Protein AF-A0A8T5BU67-F1 (afdb_monomer_lite)

Secondary structure (DSSP, 8-state):
----HHHHHHHHHHHHHHHHHHHHHHHHHHHHHHTTTT--HHHHHHHHHHHHHHHHHHHHHHHHHHHHHHHHHHHHHHHHHS---S----HHHHHTTHHHHHHHHHHHHHHHHTTTTHHHHS--

Sequence (124 aa):
MFNFFPLIVFISYAIILTLFILVGVLNIKDMEIKKRDRWVKKDSIAMLIKVLFYGFLITFAIVELEALIFSFSNAIFQFLTGKKLPIRISLLSLLLPIIPVILTGIIYGIAKKREWYELIDEEE

Foldseek 3Di:
DDACLLVVLVVLLVVLQVVLQVVLVVLLVVLCVVVVVPDDPLLSVLSNLVSQLVSLVVSLVVSVVVVVVLVVVQVVCCVVPVDGDPHDDDPCSNCVSVVSNVVSVVVNVVCVVVVSCVSVPPDD

Radius of gyration: 19.38 Å; chains: 1; bounding box: 50×25×56 Å

pLDDT: mean 86.83, std 9.07, range [52.19, 97.44]

Structure (mmCIF, N/CA/C/O backbone):
data_AF-A0A8T5BU67-F1
#
_entry.id   AF-A0A8T5BU67-F1
#
loop_
_atom_site.group_PDB
_atom_site.id
_atom_site.type_symbol
_atom_site.label_atom_id
_atom_site.label_alt_id
_atom_site.label_comp_id
_atom_site.label_asym_id
_atom_site.label_entity_id
_atom_site.label_seq_id
_atom_site.pdbx_PDB_ins_code
_atom_site.Cartn_x
_atom_site.Cartn_y
_atom_site.Cartn_z
_atom_site.occupancy
_atom_site.B_iso_or_equiv
_atom_site.auth_seq_id
_atom_site.auth_comp_id
_atom_site.auth_asym_id
_atom_site.auth_atom_id
_atom_site.pdbx_PDB_model_num
ATOM 1 N N . MET A 1 1 ? -28.494 4.257 14.322 1.00 52.19 1 MET A N 1
ATOM 2 C CA . MET A 1 1 ? -27.110 4.665 14.652 1.00 52.19 1 MET A CA 1
ATOM 3 C 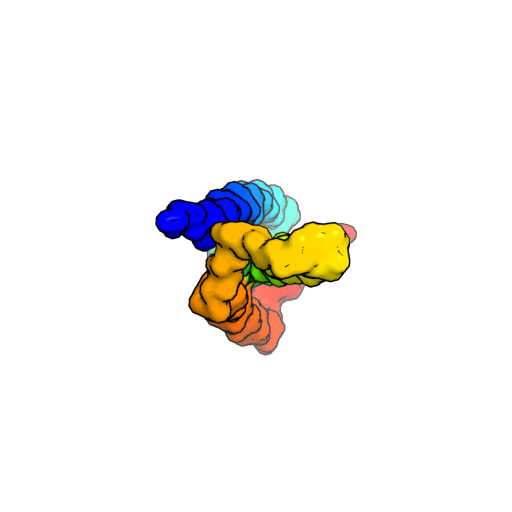C . MET A 1 1 ? -26.308 4.666 13.367 1.00 52.19 1 MET A C 1
ATOM 5 O O . MET A 1 1 ? -26.275 3.630 12.715 1.00 52.19 1 MET A O 1
ATOM 9 N N . PHE A 1 2 ? -25.741 5.805 12.966 1.00 53.34 2 PHE A N 1
ATOM 10 C CA . PHE A 1 2 ? -24.881 5.870 11.782 1.00 53.34 2 PHE A CA 1
ATOM 11 C C . PHE A 1 2 ? -23.499 5.317 12.129 1.00 53.34 2 PHE A C 1
ATOM 13 O O . PHE A 1 2 ? -22.891 5.737 13.111 1.00 53.34 2 PHE A O 1
ATOM 20 N N . ASN A 1 3 ? -23.027 4.349 11.346 1.00 63.38 3 ASN A N 1
ATOM 21 C CA . ASN A 1 3 ? -21.684 3.809 11.492 1.00 63.38 3 ASN A CA 1
ATOM 22 C C . ASN A 1 3 ? -20.735 4.643 10.625 1.00 63.38 3 ASN A C 1
ATOM 24 O O . ASN A 1 3 ? -20.715 4.473 9.411 1.00 63.38 3 ASN A O 1
ATOM 28 N N . PHE A 1 4 ? -20.000 5.574 11.234 1.00 70.19 4 PHE A N 1
ATOM 29 C CA . PHE A 1 4 ? -19.059 6.450 10.522 1.00 70.19 4 PHE A CA 1
ATOM 30 C C . PHE A 1 4 ? -17.721 5.771 10.205 1.00 70.19 4 PHE A C 1
ATOM 32 O O . PHE A 1 4 ? -16.978 6.250 9.354 1.00 70.19 4 PHE A O 1
ATOM 39 N N . PHE A 1 5 ? -17.430 4.636 10.845 1.00 69.12 5 PHE A N 1
ATOM 40 C CA . PHE A 1 5 ? -16.162 3.926 10.692 1.00 69.12 5 PHE A CA 1
ATOM 41 C C . PHE A 1 5 ? -15.840 3.539 9.232 1.00 69.12 5 PHE A C 1
ATOM 43 O O . PHE A 1 5 ? -14.743 3.845 8.775 1.00 69.12 5 PHE A O 1
ATOM 50 N N . PRO A 1 6 ? -16.777 2.984 8.433 1.00 73.25 6 PRO A N 1
ATOM 51 C CA . PRO A 1 6 ? -16.507 2.672 7.028 1.00 73.25 6 PRO A CA 1
ATOM 52 C C . PRO A 1 6 ? -16.194 3.911 6.182 1.00 73.25 6 PRO A C 1
ATOM 54 O O . PRO A 1 6 ? -15.394 3.827 5.258 1.00 73.25 6 PRO A O 1
ATOM 57 N N . LEU A 1 7 ? -16.811 5.057 6.489 1.00 77.62 7 LEU A N 1
ATOM 58 C CA . LEU A 1 7 ? -16.581 6.300 5.754 1.00 77.62 7 LEU A CA 1
ATOM 59 C C . LEU A 1 7 ? -15.170 6.838 6.012 1.00 77.62 7 LEU A C 1
ATOM 61 O O . LEU A 1 7 ? -14.497 7.232 5.066 1.00 77.62 7 LEU A O 1
ATOM 65 N N . ILE A 1 8 ? -14.718 6.814 7.269 1.00 76.00 8 ILE A N 1
ATOM 66 C CA . ILE A 1 8 ? -13.358 7.228 7.650 1.00 76.00 8 ILE A CA 1
ATOM 67 C C . ILE A 1 8 ? -12.328 6.356 6.930 1.00 76.00 8 ILE A C 1
ATOM 69 O O . ILE A 1 8 ? -11.447 6.889 6.264 1.00 76.00 8 ILE A O 1
ATOM 73 N N . VAL A 1 9 ? -12.517 5.032 6.951 1.00 75.25 9 VAL A N 1
ATOM 74 C CA . VAL A 1 9 ? -11.659 4.085 6.222 1.00 75.25 9 VAL A CA 1
ATOM 75 C C . VAL A 1 9 ? -11.606 4.424 4.729 1.00 75.25 9 VAL A C 1
ATOM 77 O O . VAL A 1 9 ? -10.521 4.515 4.159 1.00 75.25 9 VAL A O 1
ATOM 80 N N . PHE A 1 10 ? -12.754 4.672 4.090 1.00 81.25 10 PHE A N 1
ATOM 81 C CA . PHE A 1 10 ? -12.808 5.042 2.671 1.00 81.25 10 PHE A CA 1
ATOM 82 C C . PHE A 1 10 ? -12.087 6.359 2.362 1.00 81.25 10 PHE A C 1
ATOM 84 O O . PHE A 1 10 ? -11.388 6.452 1.352 1.00 81.25 10 PHE A O 1
ATOM 91 N N . ILE A 1 11 ? -12.244 7.372 3.217 1.00 84.75 11 ILE A N 1
ATOM 92 C CA . ILE A 1 11 ? -11.589 8.675 3.050 1.00 84.75 11 ILE A CA 1
ATOM 93 C C . ILE A 1 11 ? -10.072 8.528 3.196 1.00 84.75 11 ILE A C 1
ATOM 95 O O . ILE A 1 11 ? -9.336 9.014 2.337 1.00 84.75 11 ILE A O 1
ATOM 99 N N . SER A 1 12 ? -9.605 7.808 4.220 1.00 80.69 12 SER A N 1
ATOM 100 C CA . SER A 1 12 ? -8.182 7.512 4.416 1.00 80.69 12 SER A CA 1
ATOM 101 C C . SER A 1 12 ? -7.600 6.792 3.194 1.00 80.69 12 SER A C 1
ATOM 103 O O . SER A 1 12 ? -6.563 7.205 2.675 1.00 80.69 12 SER A O 1
ATOM 105 N N . TYR A 1 13 ? -8.321 5.803 2.654 1.00 82.25 13 TYR A N 1
ATOM 106 C CA . TYR A 1 13 ? -7.970 5.121 1.404 1.00 82.25 13 TYR A CA 1
ATOM 107 C C . TYR A 1 13 ? -7.809 6.082 0.227 1.00 82.25 13 TYR A C 1
ATOM 109 O O . TYR A 1 13 ? -6.788 6.060 -0.459 1.00 82.25 13 TYR A O 1
ATOM 117 N N . ALA A 1 14 ? -8.806 6.933 -0.012 1.00 87.19 14 ALA A N 1
ATOM 118 C CA . ALA A 1 14 ? -8.797 7.849 -1.145 1.00 87.19 14 ALA A CA 1
ATOM 119 C C . ALA A 1 14 ? -7.639 8.854 -1.061 1.00 87.19 14 ALA A C 1
ATOM 121 O O . ALA A 1 14 ? -6.947 9.079 -2.057 1.00 87.19 14 ALA A O 1
ATOM 122 N N . ILE A 1 15 ? -7.395 9.425 0.123 1.00 90.25 15 ILE A N 1
ATOM 123 C CA . ILE A 1 15 ? -6.328 10.410 0.336 1.00 90.25 15 ILE A CA 1
ATOM 124 C C . ILE A 1 15 ? -4.957 9.756 0.152 1.00 90.25 15 ILE A C 1
ATOM 126 O O . ILE A 1 15 ? -4.152 10.241 -0.645 1.00 90.25 15 ILE A O 1
ATOM 130 N N . ILE A 1 16 ? -4.695 8.642 0.842 1.00 88.31 16 ILE A N 1
ATOM 131 C CA . ILE A 1 16 ? -3.383 7.984 0.809 1.00 88.31 16 ILE A CA 1
ATOM 132 C C . ILE A 1 16 ? -3.080 7.475 -0.597 1.00 88.31 16 ILE A C 1
ATOM 134 O O . ILE A 1 16 ? -1.996 7.736 -1.116 1.00 88.31 16 ILE A O 1
ATOM 138 N N . LEU A 1 17 ? -4.034 6.817 -1.260 1.00 89.69 17 LEU A N 1
ATOM 139 C CA . LEU A 1 17 ? -3.817 6.332 -2.623 1.00 89.69 17 LEU A CA 1
ATOM 140 C C . LEU A 1 17 ? -3.561 7.469 -3.605 1.00 89.69 17 LEU A C 1
ATOM 142 O O . LEU A 1 17 ? -2.681 7.337 -4.451 1.00 89.69 17 LEU A O 1
ATOM 146 N N . THR A 1 18 ? -4.271 8.590 -3.477 1.00 92.44 18 THR A N 1
ATOM 147 C CA . THR A 1 18 ? -4.025 9.759 -4.330 1.00 92.44 18 THR A CA 1
ATOM 148 C C . THR A 1 18 ? -2.601 10.276 -4.145 1.00 92.44 18 THR A C 1
ATOM 150 O O . THR A 1 18 ? -1.897 10.488 -5.131 1.00 92.44 18 THR A O 1
ATOM 153 N N . LEU A 1 19 ? -2.139 10.417 -2.898 1.00 92.88 19 LEU A N 1
ATOM 154 C CA . LEU A 1 19 ? -0.771 10.848 -2.602 1.00 92.88 19 LEU A CA 1
ATOM 155 C C . LEU A 1 19 ? 0.268 9.876 -3.167 1.00 92.88 19 LEU A C 1
ATOM 157 O O . LEU A 1 19 ? 1.216 10.307 -3.818 1.00 92.88 19 LEU A O 1
ATOM 161 N N . PHE A 1 20 ? 0.070 8.570 -2.980 1.00 92.75 20 PHE A N 1
ATOM 162 C CA . PHE A 1 20 ? 0.982 7.560 -3.511 1.00 92.75 20 PHE A CA 1
ATOM 163 C C . PHE A 1 20 ? 1.016 7.578 -5.038 1.00 92.75 20 PHE A C 1
ATOM 165 O O . PHE A 1 20 ? 2.099 7.613 -5.608 1.00 92.75 20 PHE A O 1
ATOM 172 N N . ILE A 1 21 ? -0.133 7.641 -5.715 1.00 91.94 21 ILE A N 1
ATOM 173 C CA . ILE A 1 21 ? -0.183 7.735 -7.181 1.00 91.94 21 ILE A CA 1
ATOM 174 C C . ILE A 1 21 ? 0.565 8.979 -7.674 1.00 91.94 21 ILE A C 1
ATOM 176 O O . ILE A 1 21 ? 1.353 8.873 -8.612 1.00 91.94 21 ILE A O 1
ATOM 180 N N . LEU A 1 22 ? 0.375 10.137 -7.032 1.00 94.31 22 LEU A N 1
ATOM 181 C CA . LEU A 1 22 ? 1.098 11.363 -7.380 1.00 94.31 22 LEU A CA 1
ATOM 182 C C . LEU A 1 22 ? 2.612 11.194 -7.218 1.00 94.31 22 LEU A C 1
ATOM 184 O O . LEU A 1 22 ? 3.359 11.525 -8.137 1.00 94.31 22 LEU A O 1
ATOM 188 N N . VAL A 1 23 ? 3.062 10.624 -6.097 1.00 93.81 23 VAL A N 1
ATOM 189 C CA . VAL A 1 23 ? 4.480 10.305 -5.868 1.00 93.81 23 VAL A CA 1
ATOM 190 C C . VAL A 1 23 ? 5.002 9.345 -6.938 1.00 93.81 23 VAL A C 1
ATOM 192 O O . VAL A 1 23 ? 6.078 9.563 -7.481 1.00 93.81 23 VAL A O 1
ATOM 195 N N . GLY A 1 24 ? 4.231 8.322 -7.308 1.00 92.25 24 GLY A N 1
ATOM 196 C CA . GLY A 1 24 ? 4.612 7.388 -8.365 1.00 92.25 24 GLY A CA 1
ATOM 197 C C . GLY A 1 24 ? 4.779 8.061 -9.721 1.00 92.25 24 GLY A C 1
ATOM 198 O O . GLY A 1 24 ? 5.771 7.818 -10.398 1.00 92.25 24 GLY A O 1
ATOM 199 N N . VAL A 1 25 ? 3.861 8.953 -10.096 1.00 93.94 25 VAL A N 1
ATOM 200 C CA . VAL A 1 25 ? 3.966 9.725 -11.343 1.00 93.94 25 VAL A CA 1
ATOM 201 C C . VAL A 1 25 ? 5.186 10.646 -11.327 1.00 93.94 25 VAL A C 1
ATOM 203 O O . VAL A 1 25 ? 5.882 10.741 -12.336 1.00 93.94 25 VAL A O 1
ATOM 206 N N . LEU A 1 26 ? 5.463 11.314 -10.205 1.00 93.88 26 LEU A N 1
ATOM 207 C CA . LEU A 1 26 ? 6.646 12.167 -10.066 1.00 93.88 26 LEU A CA 1
ATOM 208 C C . LEU A 1 26 ? 7.940 11.352 -10.165 1.00 93.88 26 LEU A C 1
ATOM 210 O O . LEU A 1 26 ? 8.831 11.737 -10.917 1.00 93.88 26 LEU A O 1
ATOM 214 N N . ASN A 1 27 ? 8.004 10.200 -9.497 1.00 92.38 27 ASN A N 1
ATOM 215 C CA . ASN A 1 27 ? 9.165 9.315 -9.551 1.00 92.38 27 ASN A CA 1
ATOM 216 C C . ASN A 1 27 ? 9.408 8.769 -10.961 1.00 92.38 27 ASN A C 1
ATOM 218 O O . ASN A 1 27 ? 10.551 8.701 -11.392 1.00 92.38 27 ASN A O 1
ATOM 222 N N . ILE A 1 28 ? 8.351 8.418 -11.703 1.00 93.69 28 ILE A N 1
ATOM 223 C CA . ILE A 1 28 ? 8.488 7.986 -13.102 1.00 93.69 28 ILE A CA 1
ATOM 224 C C . ILE A 1 28 ? 9.099 9.102 -13.941 1.00 93.69 28 ILE A C 1
ATOM 226 O O . ILE A 1 28 ? 10.048 8.851 -14.672 1.00 93.69 28 ILE A O 1
ATOM 230 N N . LYS A 1 29 ? 8.592 10.334 -13.815 1.00 92.12 29 LYS A N 1
ATOM 231 C CA . LYS A 1 29 ? 9.133 11.476 -14.564 1.00 92.12 29 LYS A CA 1
ATOM 232 C C . LYS A 1 29 ? 10.598 11.744 -14.227 1.00 92.12 29 LYS A C 1
ATOM 234 O O . LYS A 1 29 ? 11.375 12.023 -15.132 1.00 92.12 29 LYS A O 1
ATOM 239 N N . ASP A 1 30 ? 10.969 11.663 -12.951 1.00 91.12 30 ASP A N 1
ATOM 240 C CA . ASP A 1 30 ? 12.354 11.868 -12.515 1.00 91.12 30 ASP A CA 1
ATOM 241 C C . ASP A 1 30 ? 13.282 10.774 -13.071 1.00 91.12 30 ASP A C 1
ATOM 243 O O . ASP A 1 30 ? 14.321 11.060 -13.667 1.00 91.12 30 ASP A O 1
ATOM 247 N N . MET A 1 31 ? 12.862 9.510 -12.986 1.00 89.62 31 MET A N 1
ATOM 248 C CA . MET A 1 31 ? 13.645 8.376 -13.481 1.00 89.62 31 MET A CA 1
ATOM 249 C C . MET A 1 31 ? 13.728 8.327 -15.012 1.00 89.62 31 MET A C 1
ATOM 251 O O . MET A 1 31 ? 14.776 7.975 -15.550 1.00 89.62 31 MET A O 1
ATOM 255 N N . GLU A 1 32 ? 12.677 8.739 -15.725 1.00 89.00 32 GLU A N 1
ATOM 256 C CA . GLU A 1 32 ? 12.695 8.905 -17.186 1.00 89.00 32 GLU A CA 1
ATOM 257 C C . GLU A 1 32 ? 13.745 9.925 -17.637 1.00 89.00 32 GLU A C 1
ATOM 259 O O . GLU A 1 32 ? 14.324 9.779 -18.712 1.00 89.00 32 GLU A O 1
ATOM 264 N N . ILE A 1 33 ? 14.015 10.947 -16.821 1.00 90.12 33 ILE A N 1
ATOM 265 C CA . ILE A 1 33 ? 15.049 11.946 -17.101 1.00 90.12 33 ILE A CA 1
ATOM 266 C C . ILE A 1 33 ? 16.431 11.389 -16.745 1.00 90.12 33 ILE A C 1
ATOM 268 O O . ILE A 1 33 ? 17.343 11.450 -17.569 1.00 90.12 33 ILE A O 1
ATOM 272 N N . LYS A 1 34 ? 16.587 10.816 -15.546 1.00 88.06 34 LYS A N 1
ATOM 273 C CA . LYS A 1 34 ? 17.876 10.322 -15.031 1.00 88.06 34 LYS A CA 1
ATOM 274 C C . LYS A 1 34 ? 18.404 9.092 -15.769 1.00 88.06 34 LYS A C 1
ATOM 276 O O . LYS A 1 34 ? 19.606 8.967 -15.974 1.00 88.06 34 LYS A O 1
ATOM 281 N N . LYS A 1 35 ? 17.515 8.183 -16.179 1.00 87.62 35 LYS A N 1
ATOM 282 C CA . LYS A 1 35 ? 17.850 6.890 -16.804 1.00 87.62 35 LYS A CA 1
ATOM 283 C C . LYS A 1 35 ? 17.308 6.782 -18.233 1.00 87.62 35 LYS A C 1
ATOM 285 O O . LYS A 1 35 ? 17.055 5.678 -18.710 1.00 87.62 35 LYS A O 1
ATOM 290 N N . ARG A 1 36 ? 17.154 7.918 -18.924 1.00 84.50 36 ARG A N 1
ATOM 291 C CA . ARG A 1 36 ? 16.486 8.059 -20.233 1.00 84.50 36 ARG A CA 1
ATOM 292 C C . ARG A 1 36 ? 16.845 6.991 -21.266 1.00 84.50 36 ARG A C 1
ATOM 294 O O . ARG A 1 36 ? 15.960 6.505 -21.961 1.00 84.50 36 ARG A O 1
ATOM 301 N N . ASP A 1 37 ? 18.120 6.622 -21.360 1.00 86.62 37 ASP A N 1
ATOM 302 C CA . ASP A 1 37 ? 18.605 5.695 -22.390 1.00 86.62 37 ASP A CA 1
ATOM 303 C C . ASP A 1 37 ? 18.256 4.226 -22.106 1.00 86.62 37 ASP A C 1
ATOM 305 O O . ASP A 1 37 ? 18.219 3.407 -23.023 1.00 86.62 37 ASP A O 1
ATOM 309 N N . ARG A 1 38 ? 17.999 3.882 -20.837 1.00 88.06 38 ARG A N 1
ATOM 310 C CA . ARG A 1 38 ? 17.666 2.518 -20.390 1.00 88.06 38 ARG A CA 1
ATOM 311 C C . ARG A 1 38 ? 16.202 2.371 -19.975 1.00 88.06 38 ARG A C 1
ATOM 313 O O . ARG A 1 38 ? 15.713 1.248 -19.898 1.00 88.06 38 ARG A O 1
ATOM 320 N N . TRP A 1 39 ? 15.515 3.482 -19.717 1.00 90.69 39 TRP A N 1
ATOM 321 C CA . TRP A 1 39 ? 14.152 3.489 -19.209 1.00 90.69 39 TRP A CA 1
ATOM 322 C C . TRP A 1 39 ? 13.143 3.052 -20.269 1.00 90.69 39 TRP A C 1
ATOM 324 O O . TRP A 1 39 ? 13.033 3.639 -21.349 1.00 90.69 39 TRP A O 1
ATOM 334 N N . VAL A 1 40 ? 12.346 2.040 -19.942 1.00 92.31 40 VAL A N 1
ATOM 335 C CA . VAL A 1 40 ? 11.289 1.524 -20.812 1.00 92.31 40 VAL A CA 1
ATOM 336 C C . VAL A 1 40 ? 9.930 1.563 -20.118 1.00 92.31 40 VAL A C 1
ATOM 338 O O . VAL A 1 40 ? 9.816 1.607 -18.899 1.00 92.31 40 VAL A O 1
ATOM 341 N N . LYS A 1 41 ? 8.843 1.462 -20.898 1.00 89.62 41 LYS A N 1
ATOM 342 C CA . LYS A 1 41 ? 7.461 1.458 -20.367 1.00 89.62 41 LYS A CA 1
ATOM 343 C C . LYS A 1 41 ? 7.227 0.416 -19.264 1.00 89.62 41 LYS A C 1
ATOM 345 O O . LYS A 1 41 ? 6.388 0.628 -18.391 1.00 89.62 41 LYS A O 1
ATOM 350 N N . LYS A 1 42 ? 7.945 -0.713 -19.320 1.00 92.38 42 LYS A N 1
ATOM 351 C CA . LYS A 1 42 ? 7.906 -1.765 -18.293 1.00 92.38 42 LYS A CA 1
ATOM 352 C C . LYS A 1 42 ? 8.310 -1.215 -16.919 1.00 92.38 42 LYS A C 1
ATOM 354 O O . LYS A 1 42 ? 7.676 -1.578 -15.934 1.00 92.38 42 LYS A O 1
ATOM 359 N N . ASP A 1 43 ? 9.285 -0.313 -16.866 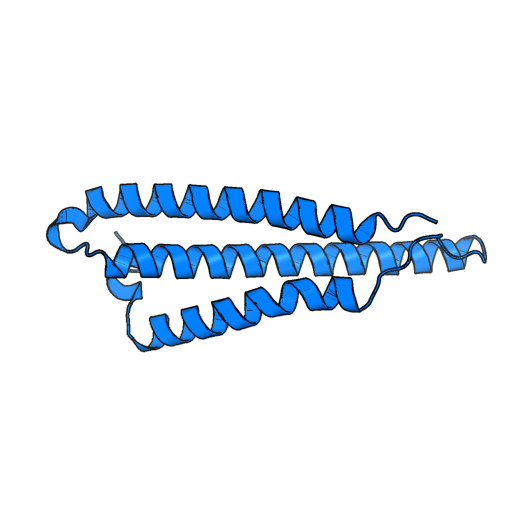1.00 91.56 43 ASP A N 1
ATOM 360 C CA . ASP A 1 43 ? 9.808 0.261 -15.624 1.00 91.56 43 ASP A CA 1
ATOM 361 C C . ASP A 1 43 ? 8.810 1.260 -15.034 1.00 91.56 43 ASP A C 1
ATOM 363 O O . ASP A 1 43 ? 8.529 1.217 -13.840 1.00 91.56 43 ASP A O 1
ATOM 367 N N . SER A 1 44 ? 8.138 2.059 -15.873 1.00 93.19 44 SER A N 1
ATOM 368 C CA . SER A 1 44 ? 7.022 2.905 -15.423 1.00 93.19 44 SER A CA 1
ATOM 369 C C . SER A 1 44 ? 5.893 2.068 -14.804 1.00 93.19 44 SER A C 1
ATOM 371 O O . SER A 1 44 ? 5.365 2.412 -13.747 1.00 93.19 44 SER A O 1
ATOM 373 N N . ILE A 1 45 ? 5.541 0.931 -15.420 1.00 93.19 45 ILE A N 1
ATOM 374 C CA . ILE A 1 45 ? 4.532 0.004 -14.877 1.00 93.19 45 ILE A CA 1
ATOM 375 C C . ILE A 1 45 ? 5.012 -0.611 -13.558 1.00 93.19 45 ILE A C 1
ATOM 377 O O . ILE A 1 45 ? 4.250 -0.662 -12.593 1.00 93.19 45 ILE A O 1
ATOM 381 N N . ALA A 1 46 ? 6.267 -1.057 -13.493 1.00 93.94 46 ALA A N 1
ATOM 382 C CA . ALA A 1 46 ? 6.852 -1.604 -12.277 1.00 93.94 46 ALA A CA 1
ATOM 383 C C . ALA A 1 46 ? 6.833 -0.565 -11.145 1.00 93.94 46 ALA A C 1
ATOM 385 O O . ALA A 1 46 ? 6.382 -0.874 -10.040 1.00 93.94 46 ALA A O 1
ATOM 386 N N . MET A 1 47 ? 7.202 0.686 -11.429 1.00 93.81 47 MET A N 1
ATOM 387 C CA . MET A 1 47 ? 7.153 1.785 -10.469 1.00 93.81 47 MET A CA 1
ATOM 388 C C . MET A 1 47 ? 5.735 2.003 -9.928 1.00 93.81 47 MET A C 1
ATOM 390 O O . MET A 1 47 ? 5.555 2.094 -8.714 1.00 93.81 47 MET A O 1
ATOM 394 N N . LEU A 1 48 ? 4.716 2.006 -10.797 1.00 93.44 48 LEU A N 1
ATOM 395 C CA . LEU A 1 48 ? 3.316 2.101 -10.369 1.00 93.44 48 LEU A CA 1
ATOM 396 C C . LEU A 1 48 ? 2.904 0.921 -9.486 1.00 93.44 48 LEU A C 1
ATOM 398 O O . LEU A 1 48 ? 2.275 1.137 -8.455 1.00 93.44 48 LEU A O 1
ATOM 402 N N . ILE A 1 49 ? 3.279 -0.312 -9.839 1.00 94.00 49 ILE A N 1
ATOM 403 C CA . ILE A 1 49 ? 2.994 -1.502 -9.019 1.00 94.00 49 ILE A CA 1
ATOM 404 C C . ILE A 1 49 ? 3.635 -1.365 -7.633 1.00 94.00 49 ILE A C 1
ATOM 406 O O . ILE A 1 49 ? 2.963 -1.599 -6.630 1.00 94.00 49 ILE A O 1
ATOM 410 N N . LYS A 1 50 ? 4.913 -0.965 -7.570 1.00 93.88 50 LYS A N 1
ATOM 411 C CA . LYS A 1 50 ? 5.662 -0.762 -6.318 1.00 93.88 50 LYS A CA 1
ATOM 412 C C . LYS A 1 50 ? 4.961 0.267 -5.434 1.00 93.88 50 LYS A C 1
ATOM 414 O O . LYS A 1 50 ? 4.677 0.004 -4.269 1.00 93.88 50 LYS A O 1
ATOM 419 N N . VAL A 1 51 ? 4.630 1.416 -6.009 1.00 93.94 51 VAL A N 1
ATOM 420 C CA . VAL A 1 51 ? 3.969 2.526 -5.316 1.00 93.94 51 VAL A CA 1
ATOM 421 C C . VAL A 1 51 ? 2.567 2.148 -4.845 1.00 93.94 51 VAL A C 1
ATOM 423 O O . VAL A 1 51 ? 2.227 2.418 -3.698 1.00 93.94 51 VAL A O 1
ATOM 426 N N . LEU A 1 52 ? 1.766 1.488 -5.684 1.00 92.56 52 LEU A N 1
ATOM 427 C CA . LEU A 1 52 ? 0.432 1.025 -5.302 1.00 92.56 52 LEU A CA 1
ATOM 428 C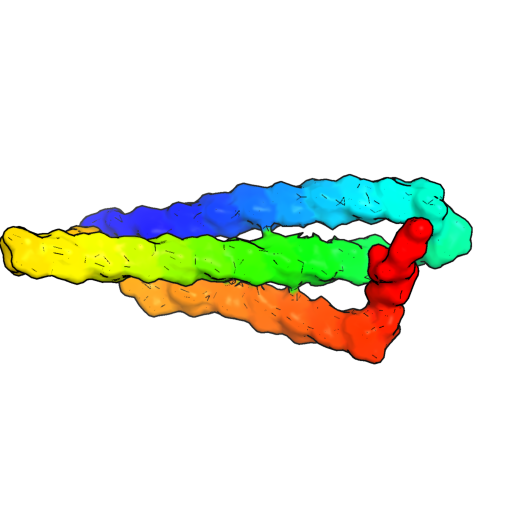 C . LEU A 1 52 ? 0.505 0.00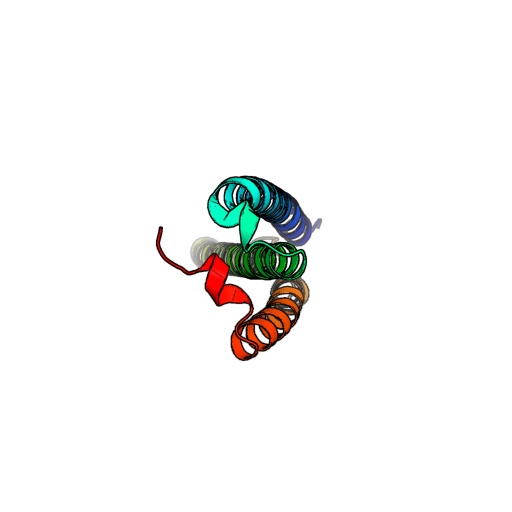1 -4.172 1.00 92.56 52 LEU A C 1
ATOM 430 O O . LEU A 1 52 ? -0.237 0.128 -3.203 1.00 92.56 52 LEU A O 1
ATOM 434 N N . PHE A 1 53 ? 1.414 -0.973 -4.259 1.00 94.44 53 PHE A N 1
ATOM 435 C CA . PHE A 1 53 ? 1.612 -1.960 -3.202 1.00 94.44 53 PHE A CA 1
ATOM 436 C C . PHE A 1 53 ? 1.943 -1.292 -1.861 1.00 94.44 53 PHE A C 1
ATOM 438 O O . PHE A 1 53 ? 1.265 -1.554 -0.868 1.00 94.44 53 PHE A O 1
ATOM 445 N N . TYR A 1 54 ? 2.917 -0.376 -1.832 1.00 93.06 54 TYR A N 1
ATOM 446 C CA . TYR A 1 54 ? 3.256 0.350 -0.604 1.00 93.06 54 TYR A CA 1
ATOM 447 C C . TYR A 1 54 ? 2.124 1.260 -0.118 1.00 93.06 54 TYR A C 1
ATOM 449 O O . TYR A 1 54 ? 1.868 1.315 1.085 1.00 93.06 54 TYR A O 1
ATOM 457 N N . GLY A 1 55 ? 1.402 1.915 -1.029 1.00 92.44 55 GLY A N 1
ATOM 458 C CA . GLY A 1 55 ? 0.238 2.732 -0.690 1.00 92.44 55 GLY A CA 1
ATOM 459 C C . GLY A 1 55 ? -0.861 1.908 -0.020 1.00 92.44 55 GLY A C 1
ATOM 460 O O . GLY A 1 55 ? -1.353 2.282 1.045 1.00 92.44 55 GLY A O 1
ATOM 461 N N . PHE A 1 56 ? -1.200 0.743 -0.578 1.00 91.88 56 PHE A N 1
ATOM 462 C CA . PHE A 1 56 ? -2.162 -0.177 0.029 1.00 91.88 56 PHE A CA 1
ATOM 463 C C . PHE A 1 56 ? -1.672 -0.743 1.361 1.00 91.88 56 PHE A C 1
ATOM 465 O O . PHE A 1 56 ? -2.463 -0.827 2.298 1.00 91.88 56 PHE A O 1
ATOM 472 N N . LEU A 1 57 ? -0.387 -1.087 1.474 1.00 93.19 57 LEU A N 1
ATOM 473 C CA . LEU A 1 57 ? 0.197 -1.618 2.706 1.00 93.19 57 LEU A CA 1
ATOM 474 C C . LEU A 1 57 ? 0.139 -0.600 3.855 1.00 93.19 57 LEU A C 1
ATOM 476 O O . LEU A 1 57 ? -0.266 -0.946 4.963 1.00 93.19 57 LEU A O 1
ATOM 480 N N . ILE A 1 58 ? 0.497 0.660 3.589 1.00 91.75 58 ILE A N 1
ATOM 481 C CA . ILE A 1 58 ? 0.420 1.741 4.582 1.00 91.75 58 ILE A CA 1
ATOM 482 C C . ILE A 1 58 ? -1.030 2.014 4.967 1.00 91.75 58 ILE A C 1
ATOM 484 O O . ILE A 1 58 ? -1.341 2.149 6.148 1.00 91.75 58 ILE A O 1
ATOM 488 N N . THR A 1 59 ? -1.927 2.052 3.983 1.00 88.56 59 THR A N 1
ATOM 489 C CA . THR A 1 59 ? -3.349 2.273 4.252 1.00 88.56 59 THR A CA 1
ATOM 490 C C . THR A 1 59 ? -3.926 1.158 5.126 1.00 88.56 59 THR A C 1
ATOM 492 O O . THR A 1 59 ? -4.623 1.439 6.096 1.00 88.56 59 THR A O 1
ATOM 495 N N . PHE A 1 60 ? -3.585 -0.102 4.840 1.00 90.06 60 PHE A N 1
ATOM 496 C CA . PHE A 1 60 ? -3.958 -1.244 5.672 1.00 90.06 60 PHE A CA 1
ATOM 497 C C . PHE A 1 60 ? -3.444 -1.095 7.109 1.00 90.06 60 PHE A C 1
ATOM 499 O O . PHE A 1 60 ? -4.226 -1.227 8.046 1.00 90.06 60 PHE A O 1
ATOM 506 N N . ALA A 1 61 ? -2.170 -0.736 7.292 1.00 90.38 61 ALA A N 1
ATOM 507 C CA . ALA A 1 61 ? -1.603 -0.519 8.622 1.00 90.38 61 ALA A CA 1
ATOM 508 C C . ALA A 1 61 ? -2.336 0.586 9.407 1.00 90.38 61 ALA A C 1
ATOM 510 O O . ALA A 1 61 ? -2.556 0.442 10.608 1.00 90.38 61 ALA A O 1
ATOM 511 N N . ILE A 1 62 ? -2.749 1.665 8.734 1.00 88.19 62 ILE A N 1
ATOM 512 C CA . ILE A 1 62 ? -3.517 2.755 9.352 1.00 88.19 62 ILE A CA 1
ATOM 513 C C . ILE A 1 62 ? -4.902 2.271 9.788 1.00 88.19 62 ILE A C 1
ATOM 515 O O . ILE A 1 62 ? -5.301 2.544 10.917 1.00 88.19 62 ILE A O 1
ATOM 519 N N . VAL A 1 63 ? -5.614 1.516 8.948 1.00 85.62 63 VAL A N 1
ATOM 520 C CA . VAL A 1 63 ? -6.945 0.988 9.296 1.00 85.62 63 VAL A CA 1
ATOM 521 C C . VAL A 1 63 ? -6.876 0.026 10.483 1.00 85.62 63 VAL A C 1
ATOM 523 O O . VAL A 1 63 ? -7.708 0.107 11.387 1.00 85.62 63 VAL A O 1
ATOM 526 N N . GLU A 1 64 ? -5.874 -0.853 10.517 1.00 86.75 64 GLU A N 1
ATOM 527 C CA . GLU A 1 64 ? -5.650 -1.755 11.653 1.00 86.75 64 GLU A CA 1
ATOM 528 C C . GLU A 1 64 ? -5.318 -0.979 12.936 1.00 86.75 64 GLU A C 1
ATOM 530 O O . GLU A 1 64 ? -5.846 -1.282 14.009 1.00 86.75 64 GLU A O 1
ATOM 535 N N . LEU A 1 65 ? -4.500 0.075 12.835 1.00 88.44 65 LEU A N 1
ATOM 536 C CA . LEU A 1 65 ? -4.184 0.942 13.968 1.00 88.44 65 LEU A CA 1
ATOM 537 C C . LEU A 1 65 ? -5.428 1.681 14.484 1.00 88.44 65 LEU A C 1
ATOM 539 O O . LEU A 1 65 ? -5.668 1.708 15.691 1.00 88.44 65 LEU A O 1
ATOM 543 N N . GLU A 1 66 ? -6.246 2.242 13.592 1.00 84.69 66 GLU A N 1
ATOM 544 C CA . GLU A 1 66 ? -7.517 2.874 13.951 1.00 84.69 66 GLU A CA 1
ATOM 545 C C . GLU A 1 66 ? -8.434 1.873 14.665 1.00 84.69 66 GLU A C 1
ATOM 547 O O . GLU A 1 66 ? -8.950 2.159 15.749 1.00 84.69 66 GLU A O 1
ATOM 552 N N . ALA A 1 67 ? -8.596 0.670 14.109 1.00 84.69 67 ALA A N 1
ATOM 553 C CA . ALA A 1 67 ? -9.412 -0.386 14.699 1.00 84.69 67 ALA A CA 1
ATOM 554 C C . ALA A 1 67 ? -8.937 -0.788 16.103 1.00 84.69 67 ALA A C 1
ATOM 556 O O . ALA A 1 67 ? -9.764 -0.967 17.009 1.00 84.69 67 ALA A O 1
ATOM 557 N N . LEU A 1 68 ? -7.620 -0.889 16.303 1.00 87.50 68 LEU A N 1
ATOM 558 C CA . LEU A 1 68 ? -7.006 -1.158 17.600 1.00 87.50 68 LEU A CA 1
ATOM 559 C C . LEU A 1 68 ? -7.323 -0.038 18.602 1.00 87.50 68 LEU A C 1
ATOM 561 O O . LEU A 1 68 ? -7.801 -0.320 19.704 1.00 87.50 68 LEU A O 1
ATOM 565 N N . ILE A 1 69 ? -7.125 1.226 18.210 1.00 88.06 69 ILE A N 1
ATOM 566 C CA . ILE A 1 69 ? -7.398 2.403 19.049 1.00 88.06 69 ILE A CA 1
ATOM 567 C C . ILE A 1 69 ? -8.871 2.443 19.464 1.00 88.06 69 ILE A C 1
ATOM 569 O O . ILE A 1 69 ? -9.173 2.628 20.647 1.00 88.06 69 ILE A O 1
ATOM 573 N N . PHE A 1 70 ? -9.802 2.232 18.529 1.00 85.12 70 PHE A N 1
ATOM 574 C CA . PHE A 1 70 ? -11.234 2.224 18.835 1.00 85.12 70 PHE A CA 1
ATOM 575 C C . PHE A 1 70 ? -11.618 1.068 19.761 1.00 85.12 70 PHE A C 1
ATOM 577 O O . PHE A 1 70 ? -12.389 1.267 20.704 1.00 85.12 70 PHE A O 1
ATOM 584 N N . SER A 1 71 ? -11.067 -0.125 19.528 1.00 85.19 71 SER A N 1
ATOM 585 C CA . SER A 1 71 ? -11.329 -1.305 20.358 1.00 85.19 71 SER A CA 1
ATOM 586 C C . SER A 1 71 ? -10.839 -1.094 21.790 1.00 85.19 71 SER A C 1
ATOM 588 O O . SER A 1 71 ? -11.582 -1.339 22.743 1.00 85.19 71 SER A O 1
ATOM 590 N N . PHE A 1 72 ? -9.624 -0.564 21.946 1.00 89.06 72 PHE A N 1
ATOM 591 C CA . PHE A 1 72 ? -9.044 -0.250 23.247 1.00 89.06 72 PHE A CA 1
ATOM 592 C C . PHE A 1 72 ? -9.806 0.870 23.969 1.00 89.06 72 PHE A C 1
ATOM 594 O O . PHE A 1 72 ? -10.138 0.738 25.146 1.00 89.06 72 PHE A O 1
ATOM 601 N N . SER A 1 73 ? -10.183 1.933 23.252 1.00 87.75 73 SER A N 1
ATOM 602 C CA . SER A 1 73 ? -10.980 3.036 23.810 1.00 87.75 73 SER A CA 1
ATOM 603 C C . SER A 1 73 ? -12.348 2.558 24.298 1.00 87.75 73 SER A C 1
ATOM 605 O O . SER A 1 73 ? -12.807 2.962 25.366 1.00 87.75 73 SER A O 1
ATOM 607 N N . ASN A 1 74 ? -12.993 1.655 23.554 1.00 86.81 74 ASN A N 1
ATOM 608 C CA . ASN A 1 74 ? -14.255 1.053 23.971 1.00 86.81 74 ASN A CA 1
ATOM 609 C C . ASN A 1 74 ? -14.090 0.169 25.216 1.00 86.81 74 ASN A C 1
ATOM 611 O O . ASN A 1 74 ? -14.936 0.221 26.106 1.00 86.81 74 ASN A O 1
ATOM 615 N N . ALA A 1 75 ? -12.997 -0.596 25.313 1.00 88.38 75 ALA A N 1
ATOM 616 C CA . ALA A 1 75 ? -12.700 -1.407 26.492 1.00 88.38 75 ALA A CA 1
ATOM 617 C C . ALA A 1 75 ? -12.506 -0.540 27.749 1.00 88.38 75 ALA A C 1
ATOM 619 O O . ALA A 1 75 ? -13.121 -0.815 28.780 1.00 88.38 75 ALA A O 1
ATOM 620 N N . ILE A 1 76 ? -11.729 0.545 27.649 1.00 91.62 76 ILE A N 1
ATOM 621 C CA . ILE A 1 76 ? -11.543 1.509 28.746 1.00 91.62 76 ILE A CA 1
ATOM 622 C C . ILE A 1 76 ? -12.875 2.157 29.132 1.00 91.62 76 ILE A C 1
ATOM 624 O O . ILE A 1 76 ? -13.222 2.206 30.311 1.00 91.62 76 ILE A O 1
ATOM 628 N N . PHE A 1 77 ? -13.648 2.635 28.155 1.00 90.38 77 PHE A N 1
ATOM 629 C CA . PHE A 1 77 ? -14.933 3.278 28.422 1.00 90.38 77 PHE A CA 1
ATOM 630 C C . PHE A 1 77 ? -15.913 2.331 29.124 1.00 90.38 77 PHE A C 1
ATOM 632 O O . PHE A 1 77 ? -16.580 2.730 30.082 1.00 90.38 77 PHE A O 1
ATOM 639 N N . GLN A 1 78 ? -15.967 1.068 28.691 1.00 92.06 78 GLN A N 1
ATOM 640 C CA . GLN A 1 78 ? -16.797 0.045 29.320 1.00 92.06 78 GLN A CA 1
ATOM 641 C C . GLN A 1 78 ? -16.340 -0.269 30.742 1.00 92.06 78 GLN A C 1
ATOM 643 O O . GLN A 1 78 ? -17.187 -0.403 31.623 1.00 92.06 78 GLN A O 1
ATOM 648 N N . PHE A 1 79 ? -15.031 -0.340 30.979 1.00 92.88 79 PHE A N 1
ATOM 649 C CA . PHE A 1 79 ? -14.478 -0.532 32.315 1.00 92.88 79 PHE A CA 1
ATOM 650 C C . PHE A 1 79 ? -14.849 0.620 33.264 1.00 92.88 79 PHE A C 1
ATOM 652 O O . PHE A 1 79 ? -15.259 0.372 34.393 1.00 92.88 79 PHE A O 1
ATOM 659 N N . LEU A 1 80 ? -14.769 1.872 32.798 1.00 93.62 80 LEU A N 1
ATOM 660 C CA . LEU A 1 80 ? -15.029 3.056 33.626 1.00 93.62 80 LEU A CA 1
ATOM 661 C C . LEU A 1 80 ? -16.520 3.342 33.858 1.00 93.62 80 LEU A C 1
ATOM 663 O O . LEU A 1 80 ? -16.891 3.835 34.919 1.00 93.62 80 LEU A O 1
ATOM 667 N N . THR A 1 81 ? -17.377 3.090 32.866 1.00 92.19 81 THR A N 1
ATOM 668 C CA . THR A 1 81 ? -18.785 3.540 32.893 1.00 92.19 81 THR A CA 1
ATOM 669 C C . THR A 1 81 ? -19.805 2.406 32.960 1.00 92.19 81 THR A C 1
ATOM 671 O O . THR A 1 81 ? -20.998 2.666 33.125 1.00 92.19 81 THR A O 1
ATOM 674 N N . GLY A 1 82 ? -19.377 1.156 32.757 1.00 90.62 82 GLY A N 1
ATOM 675 C CA . GLY A 1 82 ? -20.264 0.003 32.585 1.00 90.62 82 GLY A CA 1
ATOM 676 C C . GLY A 1 82 ? -21.074 0.014 31.280 1.00 90.62 82 GLY A C 1
ATOM 677 O O . GLY A 1 82 ? -21.859 -0.903 31.038 1.00 90.62 82 GLY A O 1
ATOM 678 N N . LYS A 1 83 ? -20.906 1.028 30.418 1.00 88.06 83 LYS A N 1
ATOM 679 C CA . LYS A 1 83 ? -21.623 1.184 29.142 1.00 88.06 83 LYS A CA 1
ATOM 680 C C . LYS A 1 83 ? -20.692 0.913 27.963 1.00 88.06 83 LYS A C 1
ATOM 682 O O . LYS A 1 83 ? -19.494 1.133 28.044 1.00 88.06 83 LYS A O 1
ATOM 687 N N . LYS A 1 84 ? -21.242 0.465 26.835 1.00 78.62 84 LYS A N 1
ATOM 688 C CA . LYS A 1 84 ? -20.478 0.305 25.586 1.00 78.62 84 LYS A CA 1
ATOM 689 C C . LYS A 1 84 ? -20.558 1.578 24.753 1.00 78.62 84 LYS A C 1
ATOM 691 O O . LYS A 1 84 ? -21.618 2.206 24.704 1.00 78.62 84 LYS A O 1
ATOM 696 N N . LEU A 1 85 ? -19.470 1.932 24.068 1.00 78.50 85 LEU A N 1
ATOM 697 C CA . LEU A 1 85 ? -19.527 2.978 23.055 1.00 78.50 85 LEU A CA 1
ATOM 698 C C . LEU A 1 85 ? -20.462 2.540 21.920 1.00 78.50 85 LEU A C 1
ATOM 700 O O . LEU A 1 85 ? -20.483 1.364 21.544 1.00 78.50 85 LEU A O 1
ATOM 704 N N . PRO A 1 86 ? -21.206 3.479 21.320 1.00 72.88 86 PRO A N 1
ATOM 705 C CA . PRO A 1 86 ? -22.097 3.212 20.197 1.00 72.88 86 PRO A CA 1
ATOM 706 C C . PRO A 1 86 ? -21.356 3.007 18.863 1.00 72.88 86 PRO A C 1
ATOM 708 O O . PRO A 1 86 ? -21.853 3.379 17.802 1.00 72.88 86 PRO A O 1
ATOM 711 N N . ILE A 1 87 ? -20.146 2.452 18.907 1.00 72.62 87 ILE A N 1
ATOM 712 C CA . ILE A 1 87 ? -19.273 2.264 17.751 1.00 72.62 87 ILE A CA 1
ATOM 713 C C . ILE A 1 87 ? -19.240 0.773 17.443 1.00 72.62 87 ILE A C 1
ATOM 715 O O . ILE A 1 87 ? -18.901 -0.044 18.299 1.00 72.62 87 ILE A O 1
ATOM 719 N N . ARG A 1 88 ? -19.609 0.405 16.213 1.00 70.31 88 ARG A N 1
ATOM 720 C CA . ARG A 1 88 ? -19.635 -0.990 15.772 1.00 70.31 88 ARG A CA 1
ATOM 721 C C . ARG A 1 88 ? -18.631 -1.179 14.645 1.00 70.31 88 ARG A C 1
ATOM 723 O O . ARG A 1 88 ? -18.916 -0.861 13.493 1.00 70.31 88 ARG A O 1
ATOM 730 N N . ILE A 1 89 ? -17.465 -1.713 14.980 1.00 73.44 89 ILE A N 1
ATOM 731 C CA . ILE A 1 89 ? -16.480 -2.120 13.980 1.00 73.44 89 ILE A CA 1
ATOM 732 C C . ILE A 1 89 ? -17.017 -3.392 13.323 1.00 73.44 89 ILE A C 1
ATOM 734 O O . ILE A 1 89 ? -17.222 -4.410 13.984 1.00 73.44 89 ILE A O 1
ATOM 738 N N . SER A 1 90 ? -17.333 -3.312 12.033 1.00 75.69 90 SER A N 1
ATOM 739 C CA . SER A 1 90 ? -17.724 -4.491 11.265 1.00 75.69 90 SER A CA 1
ATOM 740 C C . SER A 1 90 ? -16.471 -5.260 10.874 1.00 75.69 90 SER A C 1
ATOM 742 O O . SER A 1 90 ? -15.514 -4.656 10.396 1.00 75.69 90 SER A O 1
ATOM 744 N N . LEU A 1 91 ? -16.506 -6.590 10.989 1.00 75.06 91 LEU A N 1
ATOM 745 C CA . LEU A 1 91 ? -15.447 -7.456 10.466 1.00 75.06 91 LEU A CA 1
ATOM 746 C C . LEU A 1 91 ? -15.183 -7.169 8.981 1.00 75.06 91 LEU A C 1
ATOM 748 O O . LEU A 1 91 ? -14.040 -7.139 8.545 1.00 75.06 91 LEU A O 1
ATOM 752 N N . LEU A 1 92 ? -16.238 -6.871 8.216 1.00 76.00 92 LEU A N 1
ATOM 753 C CA . LEU A 1 92 ? -16.114 -6.527 6.801 1.00 76.00 92 LEU A CA 1
ATOM 754 C C . LEU A 1 92 ? -15.245 -5.279 6.582 1.00 76.00 92 LEU A C 1
ATOM 756 O O . LEU A 1 92 ? -14.495 -5.232 5.617 1.00 76.00 92 LEU A O 1
ATOM 760 N N . SER A 1 93 ? -15.312 -4.290 7.480 1.00 74.81 93 SER A N 1
ATOM 761 C CA . SER A 1 93 ? -14.506 -3.065 7.389 1.00 74.81 93 SER A CA 1
ATOM 762 C C . SER A 1 93 ? -13.019 -3.318 7.645 1.00 74.81 93 SER A C 1
ATOM 764 O O . SER A 1 93 ? -12.197 -2.596 7.094 1.00 74.81 93 SER A O 1
ATOM 766 N N . LEU A 1 94 ? -12.685 -4.348 8.430 1.00 76.50 94 LEU A N 1
ATOM 767 C CA . LEU A 1 94 ? -11.304 -4.780 8.689 1.00 76.50 94 LEU A CA 1
ATOM 768 C C . LEU A 1 94 ? -10.751 -5.651 7.558 1.00 76.50 94 LEU A C 1
ATOM 770 O O . LEU A 1 94 ? -9.577 -5.584 7.224 1.00 76.50 94 LEU A O 1
ATOM 774 N N . LEU A 1 95 ? -11.608 -6.452 6.919 1.00 81.12 95 LEU A N 1
ATOM 775 C CA . LEU A 1 95 ? -11.195 -7.327 5.820 1.00 81.12 95 LEU A CA 1
ATOM 776 C C . LEU A 1 95 ? -11.099 -6.603 4.470 1.00 81.12 95 LEU A C 1
ATOM 778 O O . LEU A 1 95 ? -10.323 -7.016 3.609 1.00 81.12 95 LEU A O 1
ATOM 782 N N . LEU A 1 96 ? -11.868 -5.527 4.272 1.00 81.75 96 LEU A N 1
ATOM 783 C CA . LEU A 1 96 ? -11.846 -4.717 3.051 1.00 81.75 96 LEU A CA 1
ATOM 784 C C . LEU A 1 96 ? -10.427 -4.295 2.612 1.00 81.75 96 LEU A C 1
ATOM 786 O O . LEU A 1 96 ? -10.111 -4.481 1.436 1.00 81.75 96 LEU A O 1
ATOM 790 N N . PRO A 1 97 ? -9.555 -3.778 3.502 1.00 82.38 97 PRO A N 1
ATOM 791 C CA . PRO A 1 97 ? -8.206 -3.363 3.127 1.00 82.38 97 PRO A CA 1
ATOM 792 C C . PRO A 1 97 ? -7.245 -4.516 2.799 1.00 82.38 97 PRO A C 1
ATOM 794 O O . PRO A 1 97 ? -6.258 -4.307 2.094 1.00 82.38 97 PRO A O 1
ATOM 797 N N . ILE A 1 98 ? -7.539 -5.744 3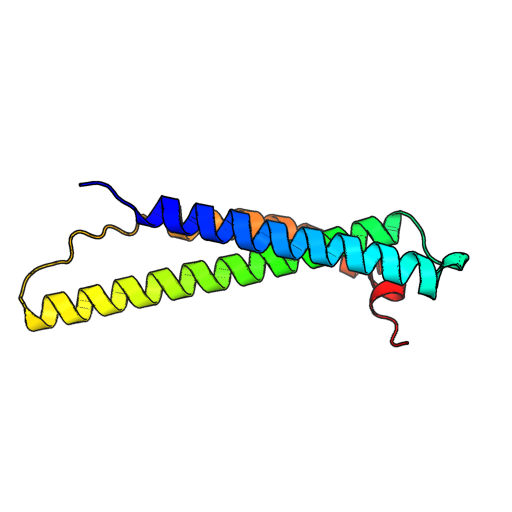.237 1.00 88.81 98 ILE A N 1
ATOM 798 C CA . ILE A 1 98 ? -6.682 -6.918 3.004 1.00 88.81 98 ILE A CA 1
ATOM 799 C C . ILE A 1 98 ? -6.680 -7.317 1.526 1.00 88.81 98 ILE A C 1
ATOM 801 O O . ILE A 1 98 ? -5.637 -7.659 0.970 1.00 88.81 98 ILE A O 1
ATOM 805 N N . ILE A 1 99 ? -7.840 -7.257 0.868 1.00 89.31 99 ILE A N 1
ATOM 806 C CA . ILE A 1 99 ? -8.004 -7.671 -0.532 1.00 89.31 99 ILE A CA 1
ATOM 807 C C . ILE A 1 99 ? -7.033 -6.929 -1.470 1.00 89.31 99 ILE A C 1
ATOM 809 O O . ILE A 1 99 ? -6.274 -7.600 -2.175 1.00 89.31 99 ILE A O 1
ATOM 813 N N . PRO A 1 100 ? -6.993 -5.581 -1.503 1.00 90.31 100 PRO A N 1
ATOM 814 C CA . PRO A 1 100 ? -6.075 -4.874 -2.385 1.00 90.31 100 PRO A CA 1
ATOM 815 C C . PRO A 1 100 ? -4.604 -5.093 -2.010 1.00 90.31 100 PRO A C 1
ATOM 817 O O . PRO A 1 100 ? -3.771 -5.151 -2.914 1.00 90.31 100 PRO A O 1
ATOM 820 N N . VAL A 1 101 ? -4.267 -5.286 -0.727 1.00 93.81 101 VAL A N 1
ATOM 821 C CA . VAL A 1 101 ? -2.895 -5.625 -0.303 1.00 93.81 101 VAL A CA 1
ATOM 822 C C . VAL A 1 101 ? -2.472 -6.986 -0.845 1.00 93.81 101 VAL A C 1
ATOM 824 O O . VAL A 1 101 ? -1.385 -7.102 -1.401 1.00 93.81 101 VAL A O 1
ATOM 827 N N . ILE A 1 102 ? -3.324 -8.010 -0.745 1.00 95.06 102 ILE A N 1
ATOM 828 C CA . ILE A 1 102 ? -3.022 -9.342 -1.287 1.00 95.06 102 ILE A CA 1
ATOM 829 C C . ILE A 1 102 ? -2.875 -9.275 -2.808 1.00 95.06 102 ILE A C 1
ATOM 831 O O . ILE A 1 102 ? -1.889 -9.770 -3.350 1.00 95.06 102 ILE A O 1
ATOM 835 N N . LEU A 1 103 ? -3.824 -8.641 -3.503 1.00 94.75 103 LEU A N 1
ATOM 836 C CA . LEU A 1 103 ? -3.796 -8.541 -4.963 1.00 94.75 103 LEU A CA 1
ATOM 837 C C . LEU A 1 103 ? -2.541 -7.812 -5.451 1.00 94.75 103 LEU A C 1
ATOM 839 O O . LEU A 1 103 ? -1.817 -8.326 -6.304 1.00 94.75 103 LEU A O 1
ATOM 843 N N . THR A 1 104 ? -2.247 -6.641 -4.886 1.00 94.56 104 THR A N 1
ATOM 844 C CA . THR A 1 104 ? -1.050 -5.882 -5.271 1.00 94.56 104 THR A CA 1
ATOM 845 C C . THR A 1 104 ? 0.238 -6.539 -4.797 1.00 94.56 104 THR A C 1
ATOM 847 O O . THR A 1 104 ? 1.222 -6.490 -5.525 1.00 94.56 104 THR A O 1
ATOM 850 N N . GLY A 1 105 ? 0.233 -7.232 -3.658 1.00 96.75 105 GLY A N 1
ATOM 851 C CA . GLY A 1 105 ? 1.368 -8.006 -3.158 1.00 96.75 105 GLY A CA 1
ATOM 852 C C . GLY A 1 105 ? 1.722 -9.191 -4.054 1.00 96.75 105 GLY A C 1
ATOM 853 O O . GLY A 1 105 ? 2.900 -9.424 -4.320 1.00 96.75 105 GLY A O 1
ATOM 854 N N . ILE A 1 106 ? 0.724 -9.899 -4.593 1.00 97.44 106 ILE A N 1
ATOM 855 C CA . ILE A 1 106 ? 0.941 -10.959 -5.589 1.00 97.44 106 ILE A CA 1
ATOM 856 C C . ILE A 1 106 ? 1.563 -10.368 -6.857 1.00 97.44 106 ILE A C 1
ATOM 858 O O . ILE A 1 106 ? 2.576 -10.876 -7.337 1.00 97.44 106 ILE A O 1
ATOM 862 N N . ILE A 1 107 ? 0.996 -9.277 -7.384 1.00 96.44 107 ILE A N 1
ATOM 863 C CA . ILE A 1 107 ? 1.508 -8.621 -8.598 1.00 96.44 107 ILE A CA 1
ATOM 864 C C . ILE A 1 107 ? 2.943 -8.119 -8.376 1.00 96.44 107 ILE A C 1
ATOM 866 O O . ILE A 1 107 ? 3.817 -8.375 -9.204 1.00 96.44 107 ILE A O 1
ATOM 870 N N . TYR A 1 108 ? 3.201 -7.471 -7.239 1.00 96.00 108 TYR A N 1
ATOM 871 C CA . TYR A 1 108 ? 4.523 -7.003 -6.830 1.00 96.00 108 TYR A CA 1
ATOM 872 C C . TYR A 1 108 ? 5.523 -8.160 -6.722 1.00 96.00 108 TYR A C 1
ATOM 874 O O . TYR A 1 108 ? 6.617 -8.092 -7.277 1.00 96.00 108 TYR A O 1
ATOM 882 N N . GLY A 1 109 ? 5.142 -9.262 -6.072 1.00 95.94 109 GLY A N 1
ATOM 883 C CA . GLY A 1 109 ? 5.982 -10.453 -5.946 1.00 95.94 109 GLY A CA 1
ATOM 884 C C . GLY A 1 109 ? 6.320 -11.092 -7.296 1.00 95.94 109 GLY A C 1
ATOM 885 O O . GLY A 1 109 ? 7.468 -11.477 -7.523 1.00 95.94 109 GLY A O 1
ATOM 886 N N . ILE A 1 110 ? 5.353 -11.159 -8.219 1.00 96.25 110 ILE A N 1
ATOM 887 C CA . ILE A 1 110 ? 5.575 -11.654 -9.587 1.00 96.25 110 ILE A CA 1
ATOM 888 C C . ILE A 1 110 ? 6.545 -10.741 -10.342 1.00 96.25 110 ILE A C 1
ATOM 890 O O . ILE A 1 110 ? 7.485 -11.241 -10.959 1.00 96.25 110 ILE A O 1
ATOM 894 N N . ALA A 1 111 ? 6.341 -9.423 -10.288 1.00 93.75 111 ALA A N 1
ATOM 895 C CA . ALA A 1 111 ? 7.226 -8.448 -10.923 1.00 93.75 111 ALA A CA 1
ATOM 896 C C . ALA A 1 111 ? 8.649 -8.518 -10.344 1.00 93.75 111 ALA A C 1
ATOM 898 O O . ALA A 1 111 ? 9.622 -8.515 -11.098 1.00 93.75 111 ALA A O 1
ATOM 899 N N . LYS A 1 112 ? 8.774 -8.698 -9.022 1.00 93.94 112 LYS A N 1
ATOM 900 C CA . LYS A 1 112 ? 10.063 -8.855 -8.336 1.00 93.94 112 LYS A CA 1
ATOM 901 C C . LYS A 1 112 ? 10.789 -10.121 -8.773 1.00 93.94 112 LYS A C 1
ATOM 903 O O . LYS A 1 112 ? 11.974 -10.063 -9.069 1.00 93.94 112 LYS A O 1
ATOM 908 N N . LYS A 1 113 ? 10.080 -11.249 -8.879 1.00 94.88 113 LYS A N 1
ATOM 909 C CA . LYS A 1 113 ? 10.649 -12.515 -9.374 1.00 94.88 113 LYS A CA 1
ATOM 910 C C . LYS A 1 113 ? 11.108 -12.431 -10.836 1.00 94.88 113 LYS A C 1
ATOM 912 O O . LYS A 1 113 ? 11.935 -13.228 -11.255 1.00 94.88 113 LYS A O 1
ATOM 917 N N . ARG A 1 114 ? 10.549 -11.502 -11.616 1.00 92.88 114 ARG A N 1
ATOM 918 C CA . ARG A 1 114 ? 10.937 -11.232 -13.007 1.00 92.88 114 ARG A CA 1
ATOM 919 C C . ARG A 1 114 ? 11.969 -10.110 -13.141 1.00 92.88 114 ARG A C 1
ATOM 921 O O . ARG A 1 114 ? 12.159 -9.640 -14.260 1.00 92.88 114 ARG A O 1
ATOM 928 N N . GLU A 1 115 ? 12.559 -9.652 -12.035 1.00 91.50 115 GLU A N 1
ATOM 929 C CA . GLU A 1 115 ? 13.619 -8.632 -12.039 1.00 91.50 115 GLU A CA 1
ATOM 930 C C . GLU A 1 115 ? 13.158 -7.287 -12.639 1.00 91.50 115 GLU A C 1
ATOM 932 O O . GLU A 1 115 ? 13.919 -6.525 -13.224 1.00 91.50 115 GLU A O 1
ATOM 937 N N . TRP A 1 116 ? 11.872 -6.942 -12.495 1.00 92.31 116 TRP A N 1
ATOM 938 C CA . TRP A 1 116 ? 11.342 -5.683 -13.045 1.00 92.31 116 TRP A CA 1
ATOM 939 C C . TRP A 1 116 ? 11.824 -4.430 -12.309 1.00 92.31 116 TRP A C 1
ATOM 941 O O . TRP A 1 116 ? 11.606 -3.326 -12.796 1.00 92.31 116 TRP A O 1
ATOM 951 N N . TYR A 1 117 ? 12.436 -4.595 -11.138 1.00 90.75 117 TYR A N 1
ATOM 952 C CA . TYR A 1 117 ? 12.840 -3.491 -10.273 1.00 90.75 117 TYR A CA 1
ATOM 953 C C . TYR A 1 117 ? 14.333 -3.172 -10.339 1.00 90.75 117 TYR A C 1
ATOM 955 O O . TYR A 1 117 ? 14.737 -2.215 -9.698 1.00 90.75 117 TYR A O 1
ATOM 963 N N . GLU A 1 118 ? 15.143 -3.897 -11.119 1.00 89.38 118 GLU A N 1
ATOM 964 C CA . GLU A 1 118 ? 16.603 -3.694 -11.166 1.00 89.38 118 GLU A CA 1
ATOM 965 C C . GLU A 1 118 ? 16.979 -2.245 -11.476 1.00 89.38 118 GLU A C 1
ATOM 967 O O . GLU A 1 118 ? 17.654 -1.594 -10.690 1.00 89.38 118 GLU A O 1
ATOM 972 N N . LEU A 1 119 ? 16.445 -1.689 -12.566 1.00 86.12 119 LEU A N 1
ATOM 973 C CA . LEU A 1 119 ? 16.714 -0.304 -12.954 1.00 86.12 119 LEU A CA 1
ATOM 974 C C . LEU A 1 119 ? 16.124 0.717 -11.960 1.00 86.12 119 LEU A C 1
ATOM 976 O O . LEU A 1 119 ? 16.583 1.855 -11.891 1.00 86.12 119 LEU A O 1
ATOM 980 N N . ILE A 1 120 ? 15.097 0.334 -11.200 1.00 86.56 120 ILE A N 1
ATOM 981 C CA . ILE A 1 120 ? 14.424 1.202 -10.222 1.00 86.56 120 ILE A CA 1
ATOM 982 C C . ILE A 1 120 ? 15.186 1.225 -8.891 1.00 86.56 120 ILE A C 1
ATOM 984 O O . ILE A 1 120 ? 15.207 2.259 -8.230 1.00 86.56 120 ILE A O 1
ATOM 988 N N . ASP A 1 121 ? 15.77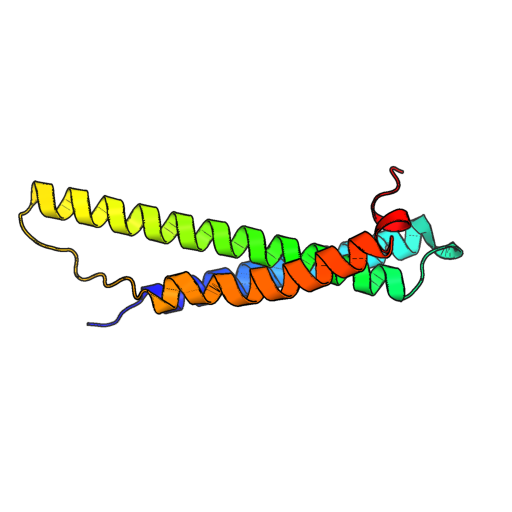9 0.094 -8.513 1.00 85.94 121 ASP A N 1
ATOM 989 C CA . ASP A 1 121 ? 16.470 -0.127 -7.242 1.00 85.94 121 ASP A CA 1
ATOM 990 C C . ASP A 1 121 ? 17.996 0.034 -7.361 1.00 85.94 121 ASP A C 1
ATOM 992 O O . ASP A 1 121 ? 18.674 0.075 -6.339 1.00 85.94 121 ASP A O 1
ATOM 996 N N . GLU A 1 122 ? 18.538 0.134 -8.582 1.00 81.38 122 GLU A N 1
ATOM 997 C CA . GLU A 1 122 ? 19.910 0.588 -8.838 1.00 81.38 122 GLU A CA 1
ATOM 998 C C . GLU A 1 122 ? 20.140 1.927 -8.117 1.00 81.38 122 GLU A C 1
ATOM 1000 O O . GLU A 1 122 ? 19.545 2.942 -8.509 1.00 81.38 122 GLU A O 1
ATOM 1005 N N . GLU A 1 123 ? 20.997 1.902 -7.088 1.00 60.31 123 GLU A N 1
ATOM 1006 C CA . GLU A 1 123 ? 21.529 3.096 -6.425 1.00 60.31 123 GLU A CA 1
ATOM 1007 C C . GLU A 1 123 ? 22.135 4.041 -7.481 1.00 60.31 123 GLU A C 1
ATOM 1009 O O . GLU A 1 123 ? 22.747 3.579 -8.448 1.00 60.31 123 GLU A O 1
ATOM 1014 N N . GLU A 1 124 ? 21.881 5.349 -7.334 1.00 53.91 124 GLU A N 1
ATOM 1015 C CA . GLU A 1 124 ? 22.469 6.396 -8.192 1.00 53.91 124 GLU A CA 1
ATOM 1016 C C . GLU A 1 124 ? 23.997 6.442 -8.087 1.00 53.91 124 GLU A C 1
ATOM 1018 O O . GLU A 1 124 ? 24.517 6.391 -6.948 1.00 53.91 124 GLU A O 1
#